Protein AF-A0A7X7I0J5-F1 (afdb_monomer_lite)

Secondary structure (DSSP, 8-state):
------------------PPP--PPP----TTS------GGGSEEE-----SS-THHHH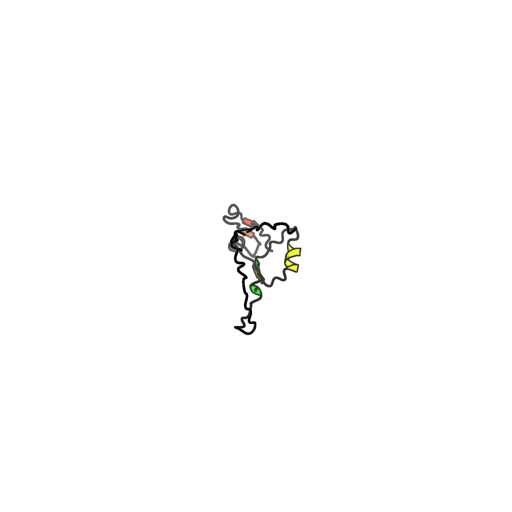HHTT--EEE--SHHHHT--TTT-EEE-GGGTTT-EEE-TT-

Sequence (100 aa):
MNRTFISFLSFLGNALSTVPSFSQAVFEINPDSAKHYINPAVYGVNTVVLTKDNVNLYLLSANLKAERIGGNRLTAYNWENNYSNAGSDWTHNSDHTCLL

Structure (mmCIF, N/CA/C/O backbone):
data_AF-A0A7X7I0J5-F1
#
_entry.id   AF-A0A7X7I0J5-F1
#
loop_
_atom_site.group_PDB
_atom_site.id
_atom_site.type_symbol
_atom_site.label_atom_id
_atom_site.label_alt_id
_atom_site.label_comp_id
_atom_site.label_asym_id
_atom_site.label_entity_id
_atom_site.label_seq_id
_atom_site.pdbx_PDB_ins_code
_atom_site.Cartn_x
_atom_site.Cartn_y
_atom_site.Cartn_z
_atom_site.occupancy
_atom_site.B_iso_or_equiv
_atom_site.auth_seq_id
_atom_site.auth_comp_id
_atom_site.auth_asym_id
_atom_site.auth_atom_id
_atom_site.pdbx_PDB_model_num
ATOM 1 N N . MET A 1 1 ? -36.858 73.215 59.541 1.00 42.41 1 MET A N 1
ATOM 2 C CA . MET A 1 1 ? -35.540 73.222 58.873 1.00 42.41 1 MET A CA 1
ATOM 3 C C . MET A 1 1 ? -35.370 71.875 58.175 1.00 42.41 1 MET A C 1
ATOM 5 O O . MET A 1 1 ? -34.835 70.966 58.780 1.00 42.41 1 MET A O 1
ATOM 9 N N . ASN A 1 2 ? -35.908 71.712 56.959 1.00 34.31 2 ASN A N 1
ATOM 10 C CA . ASN A 1 2 ? -35.828 70.460 56.190 1.00 34.31 2 ASN A CA 1
ATOM 11 C C . ASN A 1 2 ? -35.288 70.774 54.795 1.00 34.31 2 ASN A C 1
ATOM 13 O O . ASN A 1 2 ? -35.831 71.630 54.099 1.00 34.31 2 ASN A O 1
ATOM 17 N N . ARG A 1 3 ? -34.171 70.130 54.445 1.00 44.09 3 ARG A N 1
ATOM 18 C CA . ARG A 1 3 ? -33.409 70.349 53.213 1.00 44.09 3 ARG A CA 1
ATOM 19 C C . ARG A 1 3 ? -33.922 69.420 52.111 1.00 44.09 3 ARG A C 1
ATOM 21 O O . ARG A 1 3 ? -34.204 68.252 52.349 1.00 44.09 3 ARG A O 1
ATOM 28 N N . THR A 1 4 ? -34.024 70.001 50.926 1.00 46.34 4 THR A N 1
ATOM 29 C CA . THR A 1 4 ? -34.292 69.425 49.607 1.00 46.34 4 THR A CA 1
ATOM 30 C C . THR A 1 4 ? -33.439 68.194 49.286 1.00 46.34 4 THR A C 1
ATOM 32 O O . THR A 1 4 ? -32.251 68.172 49.599 1.00 46.34 4 THR A O 1
ATOM 35 N N . PHE A 1 5 ? -34.011 67.222 48.566 1.00 44.91 5 PHE A N 1
ATOM 36 C CA . PHE A 1 5 ? -33.246 66.223 47.813 1.00 44.91 5 PHE A CA 1
ATOM 37 C C . PHE A 1 5 ? -33.763 66.128 46.374 1.00 44.91 5 PHE A C 1
ATOM 39 O O . PHE A 1 5 ? -34.963 66.027 46.130 1.00 44.91 5 PHE A O 1
ATOM 46 N N . ILE A 1 6 ? -32.820 66.246 45.441 1.00 50.09 6 ILE A N 1
ATOM 47 C CA . ILE A 1 6 ? -32.995 66.343 43.992 1.00 50.09 6 ILE A CA 1
ATOM 48 C C . ILE A 1 6 ? -33.100 64.935 43.395 1.00 50.09 6 ILE A C 1
ATOM 50 O O . ILE A 1 6 ? -32.306 64.053 43.713 1.00 50.09 6 ILE A O 1
ATOM 54 N N . SER A 1 7 ? -34.068 64.752 42.504 1.00 47.41 7 SER A N 1
ATOM 55 C CA . SER A 1 7 ? -34.264 63.582 41.648 1.00 47.41 7 SER A CA 1
ATOM 56 C C . SER A 1 7 ? -33.216 63.509 40.531 1.00 47.41 7 SER A C 1
ATOM 58 O O . SER A 1 7 ? -33.045 64.476 39.791 1.00 47.41 7 SER A O 1
ATOM 60 N N . PHE A 1 8 ? -32.581 62.347 40.351 1.00 46.09 8 PHE A N 1
ATOM 61 C CA . PHE A 1 8 ? -31.817 62.007 39.147 1.00 46.09 8 PHE A CA 1
ATOM 62 C C . PHE A 1 8 ? -32.403 60.739 38.522 1.00 46.09 8 PHE A C 1
ATOM 64 O O . PHE A 1 8 ? -32.312 59.651 39.084 1.00 46.09 8 PHE A O 1
ATOM 71 N N . LEU A 1 9 ? -33.032 60.909 37.361 1.00 48.19 9 LEU A N 1
ATOM 72 C CA . LEU A 1 9 ? -33.521 59.834 36.508 1.00 48.19 9 LEU A CA 1
ATOM 73 C C . LEU A 1 9 ? -32.380 59.461 35.550 1.00 48.19 9 LEU A C 1
ATOM 75 O O . LEU A 1 9 ? -32.063 60.230 34.645 1.00 48.19 9 LEU A O 1
ATOM 79 N N . SER A 1 10 ? -31.721 58.322 35.759 1.00 53.75 10 SER A N 1
ATOM 80 C CA . SER A 1 10 ? -30.715 57.805 34.827 1.00 53.75 10 SER A CA 1
ATOM 81 C C . SER A 1 10 ? -31.373 56.869 33.812 1.00 53.75 10 SER A C 1
ATOM 83 O O . SER A 1 10 ? -31.816 55.769 34.133 1.00 53.75 10 SER A O 1
ATOM 85 N N . PHE A 1 11 ? -31.437 57.319 32.558 1.00 51.44 11 PHE A N 1
ATOM 86 C CA . PHE A 1 11 ? -31.731 56.476 31.401 1.00 51.44 11 PHE A CA 1
ATOM 87 C C . PHE A 1 11 ? -30.530 55.548 31.162 1.00 51.44 11 PHE A C 1
ATOM 89 O O . PHE A 1 11 ? -29.472 56.005 30.732 1.00 51.44 11 PHE A O 1
ATOM 96 N N . LEU A 1 12 ? -30.676 54.251 31.438 1.00 53.12 12 LEU A N 1
ATOM 97 C CA . LEU A 1 12 ? -29.728 53.242 30.966 1.00 53.12 12 LEU A CA 1
ATOM 98 C C . LEU A 1 12 ? -30.179 52.772 29.579 1.00 53.12 12 LEU A C 1
ATOM 100 O O . LEU A 1 12 ? -31.186 52.079 29.438 1.00 53.12 12 LEU A O 1
ATOM 104 N N . GLY A 1 13 ? -29.441 53.178 28.547 1.00 55.16 13 GLY A N 1
ATOM 105 C CA . GLY A 1 13 ? -29.568 52.606 27.211 1.00 55.16 13 GLY A CA 1
ATOM 106 C C . GLY A 1 13 ? -29.148 51.138 27.237 1.00 55.16 13 GLY A C 1
ATOM 107 O O . GLY A 1 13 ? -28.014 50.820 27.589 1.00 55.16 13 GLY A O 1
ATOM 108 N N . ASN A 1 14 ? -30.059 50.239 26.868 1.00 58.34 14 ASN A N 1
ATOM 109 C CA . ASN A 1 14 ? -29.729 48.836 26.655 1.00 58.34 14 ASN A CA 1
ATOM 110 C C . ASN A 1 14 ? -28.990 48.715 25.318 1.00 58.34 14 ASN A C 1
ATOM 112 O O . ASN A 1 14 ? -29.609 48.766 24.255 1.00 58.34 14 ASN A O 1
ATOM 116 N N . ALA A 1 15 ? -27.668 48.566 25.359 1.00 60.62 15 ALA A N 1
ATOM 117 C CA . ALA A 1 15 ? -26.926 48.065 24.213 1.00 60.62 15 ALA A CA 1
ATOM 118 C C . ALA A 1 15 ? -27.259 46.572 24.056 1.00 60.62 15 ALA A C 1
ATOM 120 O O . ALA A 1 15 ? -26.785 45.743 24.830 1.00 60.62 15 ALA A O 1
ATOM 121 N N . LEU A 1 16 ? -28.104 46.225 23.082 1.00 58.72 16 LEU A N 1
ATOM 122 C CA . LEU A 1 16 ? -28.275 44.841 22.641 1.00 58.72 16 LEU A CA 1
ATOM 123 C C . LEU A 1 16 ? -26.992 44.411 21.925 1.00 58.72 16 LEU A C 1
ATOM 125 O O . LEU A 1 16 ? -26.805 44.677 20.739 1.00 58.72 16 LEU A O 1
ATOM 129 N N . SER A 1 17 ? -26.086 43.768 22.653 1.00 62.66 17 SER A N 1
ATOM 130 C CA . SER A 1 17 ? -24.987 43.031 22.048 1.00 62.66 17 SER A CA 1
ATOM 131 C C . SER A 1 17 ? -25.530 41.714 21.489 1.00 62.66 17 SER A C 1
ATOM 133 O O . SER A 1 17 ? -26.083 40.884 22.210 1.00 62.66 17 SER A O 1
ATOM 135 N N . THR A 1 18 ? -25.390 41.505 20.181 1.00 64.50 18 THR A N 1
ATOM 136 C CA . THR A 1 18 ? -25.600 40.191 19.568 1.00 64.50 18 THR A CA 1
ATOM 137 C C . THR A 1 18 ? -24.459 39.283 20.007 1.00 64.50 18 THR A C 1
ATOM 139 O O . THR A 1 18 ? -23.351 39.365 19.472 1.00 64.50 18 THR A O 1
ATOM 142 N N . VAL A 1 19 ? -24.700 38.448 21.015 1.00 69.44 19 VAL A N 1
ATOM 143 C CA . VAL A 1 19 ? -23.735 37.422 21.412 1.00 69.44 19 VAL A CA 1
ATOM 144 C C . VAL A 1 19 ? -23.646 36.414 20.259 1.00 69.44 19 VAL A C 1
ATOM 146 O O . VAL A 1 19 ? -24.692 35.919 19.827 1.00 69.44 19 VAL A O 1
ATOM 149 N N . PRO A 1 20 ? -22.456 36.126 19.704 1.00 71.06 20 PRO A N 1
ATOM 150 C CA . PRO A 1 20 ? -22.335 35.131 18.648 1.00 71.06 20 PRO A CA 1
ATOM 151 C C . PRO A 1 20 ? -22.843 33.779 19.164 1.00 71.06 20 PRO A C 1
ATOM 153 O O . PRO A 1 20 ? -22.474 33.341 20.254 1.00 71.06 20 PRO A O 1
ATOM 156 N N . SER A 1 21 ? -23.715 33.129 18.390 1.00 73.81 21 SER A N 1
ATOM 157 C CA . SER A 1 21 ? -24.206 31.792 18.716 1.00 73.81 21 SER A CA 1
ATOM 158 C C . SER A 1 21 ? -23.061 30.793 18.568 1.00 73.81 21 SER A C 1
ATOM 160 O O . SER A 1 21 ? -22.508 30.613 17.482 1.00 73.81 21 SER A O 1
ATOM 162 N N . PHE A 1 22 ? -22.682 30.163 19.676 1.00 73.88 22 PHE A N 1
ATOM 163 C CA . PHE A 1 22 ? -21.761 29.039 19.668 1.00 73.88 22 PHE A CA 1
ATOM 164 C C . PHE A 1 22 ? -22.513 27.803 19.168 1.00 73.88 22 PHE A C 1
ATOM 166 O O . PHE A 1 22 ? -23.366 27.262 19.870 1.00 73.88 22 PHE A O 1
ATOM 173 N N . SER A 1 23 ? -22.215 27.363 17.946 1.00 79.38 23 SER A N 1
ATOM 174 C CA . SER A 1 23 ? -22.741 26.101 17.428 1.00 79.38 23 SER A CA 1
ATOM 175 C C . SER A 1 23 ? -21.837 24.960 17.884 1.00 79.38 23 SER A C 1
ATOM 177 O O . SER A 1 23 ? -20.733 24.790 17.368 1.00 79.38 23 SER A O 1
ATOM 179 N N . GLN A 1 24 ? -22.303 24.173 18.850 1.00 83.50 24 GLN A N 1
ATOM 180 C CA . GLN A 1 24 ? -21.604 22.975 19.304 1.00 83.50 24 GLN A CA 1
ATOM 181 C C . GLN A 1 24 ? -21.859 21.815 18.334 1.00 83.50 24 GLN A C 1
ATOM 183 O O . GLN A 1 24 ? -23.007 21.476 18.055 1.00 83.50 24 GLN A O 1
ATOM 188 N N . ALA A 1 25 ? -20.794 21.178 17.843 1.00 88.56 25 ALA A N 1
ATOM 189 C CA . ALA A 1 25 ? -20.921 19.904 17.142 1.00 88.56 25 ALA A CA 1
ATOM 190 C C . ALA A 1 25 ? -21.250 18.795 18.156 1.00 88.56 25 ALA A C 1
ATOM 192 O O . ALA A 1 25 ? -20.518 18.608 19.130 1.00 88.56 25 ALA A O 1
ATOM 193 N N . VAL A 1 26 ? -22.346 18.072 17.926 1.00 92.25 26 VAL A N 1
ATOM 194 C CA . VAL A 1 26 ? -22.744 16.902 18.719 1.00 92.25 26 VAL A CA 1
ATOM 195 C C . VAL A 1 26 ? -22.419 15.645 17.916 1.00 92.25 26 VAL A C 1
ATOM 197 O O . VAL A 1 26 ? -22.846 15.520 16.771 1.00 92.25 26 VAL A O 1
ATOM 200 N N . PHE A 1 27 ? -21.666 14.721 18.517 1.00 91.69 27 PHE A N 1
ATOM 201 C CA . PHE A 1 27 ? -21.356 13.412 17.941 1.00 91.69 27 PHE A CA 1
ATOM 202 C C . PHE A 1 27 ? -22.070 12.328 18.748 1.00 91.69 27 PHE A C 1
ATOM 204 O O . PHE A 1 27 ? -21.792 12.156 19.934 1.00 91.69 27 PHE A O 1
ATOM 211 N N . GLU A 1 28 ? -22.978 11.597 18.108 1.00 92.38 28 GLU A N 1
ATOM 212 C CA . GLU A 1 28 ? -23.639 10.432 18.695 1.00 92.38 28 GLU A CA 1
ATOM 213 C C . GLU A 1 28 ? -22.943 9.155 18.210 1.00 92.38 28 GLU A C 1
ATOM 215 O O . GLU A 1 28 ? -22.751 8.963 17.009 1.00 92.38 28 GLU A O 1
ATOM 220 N N . ILE A 1 29 ? -22.526 8.295 19.143 1.00 90.50 29 ILE A N 1
ATOM 221 C CA . ILE A 1 29 ? -21.799 7.054 18.850 1.00 90.50 29 ILE A CA 1
ATOM 222 C C . ILE A 1 29 ? -22.529 5.900 19.536 1.00 90.50 29 ILE A C 1
ATOM 224 O O . ILE A 1 29 ? -22.624 5.869 20.761 1.00 90.50 29 ILE A O 1
ATOM 228 N N . ASN A 1 30 ? -23.000 4.931 18.751 1.00 92.19 30 ASN A N 1
ATOM 229 C CA . ASN A 1 30 ? -23.616 3.704 19.250 1.00 92.19 30 ASN A CA 1
ATOM 230 C C . ASN A 1 30 ? -22.812 2.477 18.763 1.00 92.19 30 ASN A C 1
ATOM 232 O O . ASN A 1 30 ? -22.930 2.102 17.594 1.00 92.19 30 ASN A O 1
ATOM 236 N N . PRO A 1 31 ? -22.008 1.825 19.627 1.00 88.44 31 PRO A N 1
ATOM 237 C CA . PRO A 1 31 ? -21.143 0.706 19.234 1.00 88.44 31 PRO A CA 1
ATOM 238 C C . PRO A 1 31 ? -21.908 -0.578 18.865 1.00 88.44 31 PRO A C 1
ATOM 240 O O . PRO A 1 31 ? -21.325 -1.495 18.282 1.00 88.44 31 PRO A O 1
ATOM 243 N N . ASP A 1 32 ? -23.200 -0.660 19.194 1.00 90.81 32 ASP A N 1
ATOM 244 C CA . ASP A 1 32 ? -24.057 -1.798 18.854 1.00 90.81 32 ASP A CA 1
ATOM 245 C C . ASP A 1 32 ? -24.871 -1.574 17.575 1.00 90.81 32 ASP A C 1
ATOM 247 O O . ASP A 1 32 ? -25.394 -2.532 17.001 1.00 90.81 32 ASP A O 1
ATOM 251 N N . SER A 1 33 ? -24.921 -0.337 17.073 1.00 81.31 33 SER A N 1
ATOM 252 C CA . SER A 1 33 ? -25.491 -0.045 15.759 1.00 81.31 33 SER A CA 1
ATOM 253 C C . SER A 1 33 ? -24.514 -0.471 14.655 1.00 81.31 33 SER A C 1
ATOM 255 O O . SER A 1 33 ? -23.426 0.076 14.541 1.00 81.31 33 SER A O 1
ATOM 257 N N . ALA A 1 34 ? -24.892 -1.490 13.874 1.00 75.38 34 ALA A 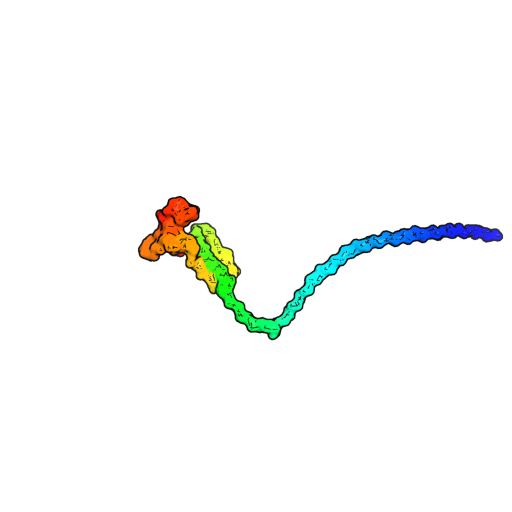N 1
ATOM 258 C CA . ALA A 1 34 ? -24.194 -1.996 12.681 1.00 75.38 34 ALA A CA 1
ATOM 259 C C . ALA A 1 34 ? -22.673 -2.249 12.834 1.00 75.38 34 ALA A C 1
ATOM 261 O O . ALA A 1 34 ? -21.824 -1.421 12.504 1.00 75.38 34 ALA A O 1
ATOM 262 N N . LYS A 1 35 ? -22.311 -3.465 13.266 1.00 88.88 35 LYS A N 1
ATOM 263 C CA . LYS A 1 35 ? -20.911 -3.913 13.347 1.00 88.88 35 LYS A CA 1
ATOM 264 C C . LYS A 1 35 ? -20.400 -4.302 11.960 1.00 88.88 35 LYS A C 1
ATOM 266 O O . LYS A 1 35 ? -20.925 -5.224 11.339 1.00 88.88 35 LYS A O 1
ATOM 271 N N . HIS A 1 36 ? -19.338 -3.641 11.510 1.00 91.62 36 HIS A N 1
ATOM 272 C CA . HIS A 1 36 ? -18.648 -3.960 10.262 1.00 91.62 36 HIS A CA 1
ATOM 273 C C . HIS A 1 36 ? -17.179 -4.270 10.532 1.00 91.62 36 HIS A C 1
ATOM 275 O O . HIS A 1 36 ? -16.508 -3.568 11.288 1.00 91.62 36 HIS A O 1
ATOM 281 N N . TYR A 1 37 ? -16.675 -5.336 9.911 1.00 94.62 37 TYR A N 1
ATOM 282 C CA . TYR A 1 37 ? -15.262 -5.680 9.993 1.00 94.62 37 TYR A CA 1
ATOM 283 C C . TYR A 1 37 ? -14.419 -4.637 9.256 1.00 94.62 37 TYR A C 1
ATOM 285 O O . TYR A 1 37 ? -14.631 -4.380 8.071 1.00 94.62 37 TYR A O 1
ATOM 293 N N . ILE A 1 38 ? -13.434 -4.073 9.955 1.00 95.25 38 ILE A N 1
ATOM 294 C CA . ILE A 1 38 ? -12.428 -3.197 9.360 1.00 95.25 38 ILE A CA 1
ATOM 295 C C . ILE A 1 38 ? -11.239 -4.071 8.975 1.00 95.25 38 ILE A C 1
ATOM 297 O O . ILE A 1 38 ? -10.524 -4.572 9.843 1.00 95.25 38 ILE A O 1
ATOM 301 N N . ASN A 1 39 ? -11.034 -4.260 7.672 1.00 97.06 39 ASN A N 1
ATOM 302 C CA . ASN A 1 39 ? -9.882 -4.998 7.168 1.00 97.06 39 ASN A CA 1
ATOM 303 C C . ASN A 1 39 ? -8.588 -4.249 7.531 1.00 97.06 39 ASN A C 1
ATOM 305 O O . ASN A 1 39 ? -8.421 -3.122 7.068 1.00 97.06 39 ASN A O 1
ATOM 309 N N . PRO A 1 40 ? -7.647 -4.848 8.288 1.00 96.44 40 PRO A N 1
ATOM 310 C CA . PRO A 1 40 ? -6.396 -4.195 8.654 1.00 96.44 40 PRO A CA 1
ATOM 311 C C . PRO A 1 40 ? -5.605 -3.671 7.454 1.00 96.44 40 PRO A C 1
ATOM 313 O O . PRO A 1 40 ? -4.925 -2.664 7.588 1.00 96.44 40 PRO A O 1
ATOM 316 N N . ALA A 1 41 ? -5.723 -4.291 6.276 1.00 95.56 41 ALA A N 1
ATOM 317 C CA . ALA A 1 41 ? -4.999 -3.884 5.072 1.00 95.56 41 ALA A CA 1
ATOM 318 C C . ALA A 1 41 ? -5.318 -2.454 4.589 1.00 95.56 41 ALA A C 1
ATOM 320 O O . ALA A 1 41 ? -4.566 -1.916 3.780 1.00 95.56 41 ALA A O 1
ATOM 321 N N . VAL A 1 42 ? -6.379 -1.809 5.099 1.00 95.75 42 VAL A N 1
ATOM 322 C CA . VAL A 1 42 ? -6.618 -0.371 4.864 1.00 95.75 42 VAL A CA 1
ATOM 323 C C . VAL A 1 42 ? -5.519 0.514 5.471 1.00 95.75 42 VAL A C 1
ATOM 325 O O . VAL A 1 42 ? -5.330 1.640 5.026 1.00 95.75 42 VAL A O 1
ATOM 328 N N . TYR A 1 43 ? -4.758 -0.003 6.441 1.00 93.12 43 TYR A N 1
ATOM 329 C CA . TYR A 1 43 ? -3.583 0.636 7.041 1.00 93.12 43 TYR A CA 1
ATOM 330 C C . TYR A 1 43 ? -2.289 0.179 6.346 1.00 93.12 43 TYR A C 1
ATOM 332 O O . TYR A 1 43 ? -1.337 -0.277 6.990 1.00 93.12 43 TYR A O 1
ATOM 340 N N . GLY A 1 44 ? -2.292 0.221 5.013 1.00 90.12 44 GLY A N 1
ATOM 341 C CA . GLY A 1 44 ? -1.169 -0.181 4.170 1.00 90.12 44 GLY A CA 1
ATOM 342 C C . GLY A 1 44 ? -0.405 0.991 3.557 1.00 90.12 44 GLY A C 1
ATOM 343 O O . GLY A 1 44 ? -0.895 2.118 3.516 1.00 90.12 44 GLY A O 1
ATOM 344 N N . VAL A 1 45 ? 0.792 0.707 3.043 1.00 86.56 45 VAL A N 1
ATOM 345 C CA . VAL A 1 45 ? 1.637 1.668 2.311 1.00 86.56 45 VAL A CA 1
ATOM 346 C C . VAL A 1 45 ? 2.123 1.074 0.991 1.00 86.56 45 VAL A C 1
ATOM 348 O O . VAL A 1 45 ? 2.183 -0.144 0.829 1.00 86.56 45 VAL A O 1
ATOM 351 N N . ASN A 1 46 ? 2.522 1.923 0.043 1.00 85.00 46 ASN A N 1
ATOM 352 C CA . ASN A 1 46 ? 3.408 1.462 -1.026 1.00 85.00 46 ASN A CA 1
ATOM 353 C C . ASN A 1 46 ? 4.826 1.325 -0.462 1.00 85.00 46 ASN A C 1
ATOM 355 O O . ASN A 1 46 ? 5.210 2.135 0.383 1.00 85.00 46 ASN A O 1
ATOM 359 N N . THR A 1 47 ? 5.589 0.339 -0.942 1.00 72.69 47 THR A N 1
ATOM 360 C CA . THR A 1 47 ? 6.983 0.124 -0.540 1.00 72.69 47 THR A CA 1
ATOM 361 C C . THR A 1 47 ? 7.750 1.435 -0.579 1.00 72.69 47 THR A C 1
ATOM 363 O O . THR A 1 47 ? 7.859 2.090 -1.619 1.00 72.69 47 THR A O 1
ATOM 366 N N . VAL A 1 48 ? 8.273 1.815 0.581 1.00 61.06 48 VAL A N 1
ATOM 367 C CA . VAL A 1 48 ? 9.213 2.917 0.708 1.00 61.06 48 VAL A CA 1
ATOM 368 C C . VAL A 1 48 ? 10.559 2.349 0.304 1.00 61.06 48 VAL A C 1
ATOM 370 O O . VAL A 1 48 ? 11.090 1.469 0.978 1.00 61.06 48 VAL A O 1
ATOM 373 N N . VAL A 1 49 ? 11.083 2.819 -0.827 1.00 58.50 49 VAL A N 1
ATOM 374 C CA . VAL A 1 49 ? 12.426 2.462 -1.287 1.00 58.50 49 VAL A CA 1
ATOM 375 C C . VAL A 1 49 ? 13.398 2.630 -0.123 1.00 58.50 49 VAL A C 1
ATOM 377 O O . VAL A 1 49 ? 13.472 3.697 0.489 1.00 58.50 49 VAL A O 1
ATOM 380 N N . LEU A 1 50 ? 14.132 1.555 0.161 1.00 52.19 50 LEU A N 1
ATOM 381 C CA . LEU A 1 50 ? 15.254 1.501 1.086 1.00 52.19 50 LEU A CA 1
ATOM 382 C C . LEU A 1 50 ? 16.393 2.354 0.520 1.00 52.19 50 LEU A C 1
ATOM 384 O O . LEU A 1 50 ? 17.387 1.842 0.014 1.00 52.19 50 LEU A O 1
ATOM 388 N N . THR A 1 51 ? 16.265 3.677 0.558 1.00 46.91 51 THR A N 1
ATOM 389 C CA . THR A 1 51 ? 17.452 4.510 0.426 1.00 46.91 51 THR A CA 1
ATOM 390 C C . THR A 1 51 ? 18.292 4.329 1.685 1.00 46.91 51 THR A C 1
ATOM 392 O O . THR A 1 51 ? 17.782 4.129 2.789 1.00 46.91 51 THR A O 1
ATOM 395 N N . LYS A 1 52 ? 19.609 4.383 1.485 1.00 48.72 52 LYS A N 1
ATOM 396 C CA . LYS A 1 52 ? 20.706 4.236 2.457 1.00 48.72 52 LYS A CA 1
ATOM 397 C C . LYS A 1 52 ? 20.534 5.027 3.772 1.00 48.72 52 LYS A C 1
ATOM 399 O O . LYS A 1 52 ? 21.220 4.741 4.749 1.00 48.72 52 LYS A O 1
ATOM 404 N N . ASP A 1 53 ? 19.577 5.950 3.809 1.00 51.25 53 ASP A N 1
ATOM 405 C CA . ASP A 1 53 ? 19.259 6.853 4.906 1.00 51.25 53 ASP A CA 1
ATOM 406 C C . ASP A 1 53 ? 17.964 6.437 5.637 1.00 51.25 53 ASP A C 1
ATOM 408 O O . ASP A 1 53 ? 17.008 7.197 5.722 1.00 51.25 53 ASP A O 1
ATOM 412 N N . ASN A 1 54 ? 17.916 5.209 6.165 1.00 52.00 54 ASN A N 1
ATOM 413 C CA . ASN A 1 54 ? 17.107 4.803 7.331 1.00 52.00 54 ASN A CA 1
ATOM 414 C C . ASN A 1 54 ? 15.662 5.354 7.471 1.00 52.00 54 ASN A C 1
ATOM 416 O O . ASN A 1 54 ? 15.201 5.589 8.591 1.00 52.00 54 ASN A O 1
ATOM 420 N N . VAL A 1 55 ? 14.879 5.461 6.390 1.00 55.62 55 VAL A N 1
ATOM 421 C CA . VAL A 1 55 ? 13.430 5.785 6.468 1.00 55.62 55 VAL A CA 1
ATOM 422 C C . VAL A 1 55 ? 12.642 4.704 7.246 1.00 55.62 55 VAL A C 1
ATOM 424 O O . VAL A 1 55 ? 11.513 4.913 7.687 1.00 55.62 55 VAL A O 1
ATOM 427 N N . ASN A 1 56 ? 13.281 3.561 7.510 1.00 54.88 56 ASN A N 1
A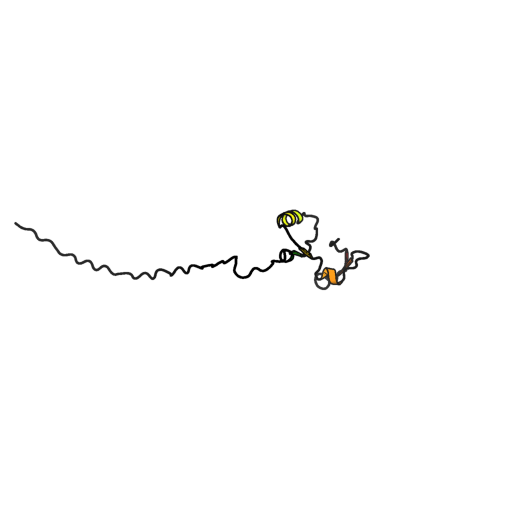TOM 428 C CA . ASN A 1 56 ? 12.745 2.413 8.239 1.00 54.88 56 ASN A CA 1
ATOM 429 C C . ASN A 1 56 ? 12.355 2.690 9.707 1.00 54.88 56 ASN A C 1
ATOM 431 O O . ASN A 1 56 ? 11.466 2.024 10.235 1.00 54.88 56 ASN A O 1
ATOM 435 N N . LEU A 1 57 ? 12.963 3.678 10.380 1.00 57.59 57 LEU A N 1
ATOM 436 C CA . LEU A 1 57 ? 12.704 3.905 11.813 1.00 57.59 57 LEU A CA 1
ATOM 437 C C . LEU A 1 57 ? 11.269 4.377 12.106 1.00 57.59 57 LEU A C 1
ATOM 439 O O . LEU A 1 57 ? 10.708 4.019 13.141 1.00 57.59 57 LEU A O 1
ATOM 443 N N . TYR A 1 58 ? 10.653 5.137 11.195 1.00 60.38 58 TYR A N 1
ATOM 444 C CA . TYR A 1 58 ? 9.273 5.611 11.359 1.00 60.38 58 TYR A CA 1
ATOM 445 C C . TYR A 1 58 ? 8.225 4.590 10.897 1.00 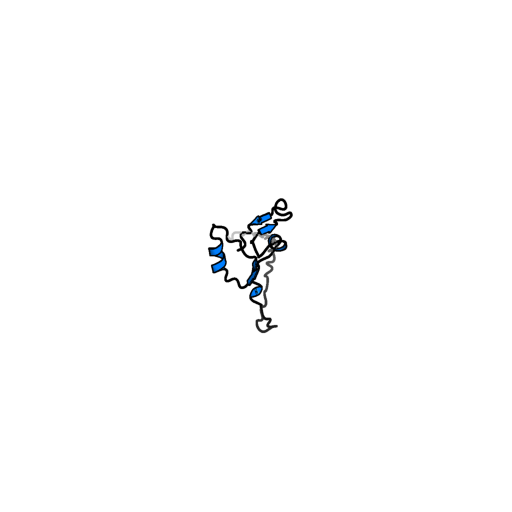60.38 58 TYR A C 1
ATOM 447 O O . TYR A 1 58 ? 7.085 4.630 11.352 1.00 60.38 58 TYR A O 1
ATOM 455 N N . LEU A 1 59 ? 8.591 3.656 10.015 1.00 68.88 59 LEU A N 1
ATOM 456 C CA . LEU A 1 59 ? 7.659 2.642 9.508 1.00 68.88 59 LEU A CA 1
ATOM 457 C C . LEU A 1 59 ? 7.431 1.521 10.528 1.00 68.88 59 LEU A C 1
ATOM 459 O O . LEU A 1 59 ? 6.304 1.052 10.683 1.00 68.88 59 LEU A O 1
ATOM 463 N N . LEU A 1 60 ? 8.470 1.149 11.284 1.00 68.31 60 LEU A N 1
ATOM 464 C CA . LEU A 1 60 ? 8.371 0.168 12.371 1.00 68.31 60 LEU A CA 1
ATOM 465 C C . LEU A 1 60 ? 7.410 0.621 13.482 1.00 68.31 60 LEU A C 1
ATOM 467 O O . LEU A 1 60 ? 6.671 -0.196 14.030 1.00 68.31 60 LEU A O 1
ATOM 471 N N . SER A 1 61 ? 7.378 1.919 13.796 1.00 75.44 61 SER A N 1
ATOM 472 C CA . SER A 1 61 ? 6.471 2.474 14.809 1.00 75.44 61 SER A CA 1
ATOM 473 C C . SER A 1 61 ? 5.041 2.695 14.301 1.00 75.44 61 SER A C 1
ATOM 475 O O . SER A 1 61 ? 4.122 2.797 15.111 1.00 75.44 61 SER A O 1
ATOM 477 N N . ALA A 1 62 ? 4.822 2.710 12.981 1.00 82.38 62 ALA A N 1
ATOM 478 C CA . ALA A 1 62 ? 3.516 2.965 12.371 1.00 82.38 62 ALA A CA 1
ATOM 479 C C . ALA A 1 62 ? 2.560 1.754 12.373 1.00 82.38 62 ALA A C 1
ATOM 481 O O . ALA A 1 62 ? 1.396 1.901 12.004 1.00 82.38 62 ALA A O 1
ATOM 482 N N . ASN A 1 63 ? 3.011 0.566 12.804 1.00 86.62 63 ASN A N 1
ATOM 483 C CA . ASN A 1 63 ? 2.189 -0.651 12.923 1.00 86.62 63 ASN A CA 1
ATOM 484 C C . ASN A 1 63 ? 1.404 -1.001 11.639 1.00 86.62 63 ASN A C 1
ATOM 486 O O . ASN A 1 63 ? 0.228 -1.379 11.690 1.00 86.62 63 ASN A O 1
ATOM 490 N N . LEU A 1 64 ? 2.066 -0.853 10.491 1.00 88.75 64 LEU A N 1
ATOM 491 C CA . LEU A 1 64 ? 1.491 -1.075 9.166 1.00 88.75 64 LEU A CA 1
ATOM 492 C C . LEU A 1 64 ? 1.008 -2.516 8.991 1.00 88.75 64 LEU A C 1
ATOM 494 O O . LEU A 1 64 ? 1.534 -3.453 9.594 1.00 88.75 64 LEU A O 1
ATOM 498 N N . LYS A 1 65 ? -0.027 -2.684 8.167 1.00 92.06 65 LYS A N 1
ATOM 499 C CA . LYS A 1 65 ? -0.743 -3.961 8.010 1.00 92.06 65 LYS A CA 1
ATOM 500 C C . LYS A 1 65 ? -0.710 -4.526 6.598 1.00 92.06 65 LYS A C 1
ATOM 502 O O . LYS A 1 65 ? -1.102 -5.672 6.405 1.00 92.06 65 LYS A O 1
ATOM 507 N N . ALA A 1 66 ? -0.254 -3.736 5.633 1.00 90.69 66 ALA A N 1
ATOM 508 C CA . ALA A 1 66 ? -0.044 -4.163 4.261 1.00 90.69 66 ALA A CA 1
ATOM 509 C C . ALA A 1 66 ? 1.054 -3.322 3.598 1.00 90.69 66 ALA A C 1
ATOM 511 O O . ALA A 1 66 ? 1.246 -2.151 3.930 1.00 90.69 66 ALA A O 1
ATOM 512 N N . GLU A 1 67 ? 1.736 -3.920 2.629 1.00 86.81 67 GLU A N 1
ATOM 513 C CA . GLU A 1 67 ? 2.730 -3.261 1.792 1.00 86.81 67 GLU A CA 1
ATOM 514 C C . GLU A 1 67 ? 2.463 -3.601 0.323 1.00 86.81 67 GLU A C 1
ATOM 516 O O . GLU A 1 67 ? 2.088 -4.729 -0.006 1.00 86.81 67 GLU A O 1
ATOM 521 N N . ARG A 1 68 ? 2.639 -2.621 -0.566 1.00 89.19 68 ARG A N 1
ATOM 522 C CA . ARG A 1 68 ? 2.489 -2.788 -2.013 1.00 89.19 68 ARG A CA 1
ATOM 523 C C . ARG A 1 68 ? 3.759 -2.374 -2.752 1.00 89.19 68 ARG A C 1
ATOM 525 O O . ARG A 1 68 ? 4.074 -1.186 -2.816 1.00 89.19 68 ARG A O 1
ATOM 532 N N . ILE A 1 69 ? 4.380 -3.323 -3.448 1.00 86.38 69 ILE A N 1
ATOM 533 C CA . ILE A 1 69 ? 5.348 -3.034 -4.514 1.00 86.38 69 ILE A CA 1
ATOM 534 C C . ILE A 1 69 ? 4.554 -2.733 -5.794 1.00 86.38 69 ILE A C 1
ATOM 536 O O . ILE A 1 69 ? 3.699 -3.518 -6.204 1.00 86.38 69 ILE A O 1
ATOM 540 N N . GLY A 1 70 ? 4.776 -1.574 -6.417 1.00 87.38 70 GLY A N 1
ATOM 541 C CA . GLY A 1 70 ? 4.025 -1.166 -7.607 1.00 87.38 70 GLY A CA 1
ATOM 542 C C . GLY A 1 70 ? 4.335 0.247 -8.089 1.00 87.38 70 GLY A C 1
ATOM 543 O O . GLY A 1 70 ? 5.278 0.880 -7.632 1.00 87.38 70 GLY A O 1
ATOM 544 N N . GLY A 1 71 ? 3.497 0.761 -8.992 1.00 89.81 71 GLY A N 1
ATOM 545 C CA . GLY A 1 71 ? 3.672 2.085 -9.608 1.00 89.81 71 GLY A CA 1
ATOM 546 C C . GLY A 1 71 ? 4.387 2.013 -10.959 1.00 89.81 71 GLY A C 1
ATOM 547 O O . GLY A 1 71 ? 4.663 0.921 -11.450 1.00 89.81 71 GLY A O 1
ATOM 548 N N . ASN A 1 72 ? 4.675 3.175 -11.553 1.00 91.69 72 ASN A N 1
ATOM 549 C CA . ASN A 1 72 ? 5.181 3.297 -12.929 1.00 91.69 72 ASN A CA 1
ATOM 550 C C . ASN A 1 72 ? 6.435 2.452 -13.184 1.00 91.69 72 ASN A C 1
ATOM 552 O O . ASN A 1 72 ? 6.516 1.757 -14.195 1.00 91.69 72 ASN A O 1
ATOM 556 N N . ARG A 1 73 ? 7.368 2.442 -12.224 1.00 90.38 73 ARG A N 1
ATOM 557 C CA . ARG A 1 73 ? 8.604 1.652 -12.293 1.00 90.38 73 ARG A CA 1
ATOM 558 C C . ARG A 1 73 ? 8.367 0.144 -12.390 1.00 90.38 73 ARG A C 1
ATOM 560 O O . ARG A 1 73 ? 9.158 -0.538 -13.033 1.00 90.38 73 ARG A O 1
ATOM 567 N N . LEU A 1 74 ? 7.289 -0.382 -11.801 1.00 90.31 74 LEU A N 1
ATOM 568 C CA . LEU A 1 74 ? 7.010 -1.821 -11.844 1.00 90.31 74 LEU A CA 1
ATOM 569 C C . LEU A 1 74 ? 6.429 -2.269 -13.197 1.00 90.31 74 LEU A C 1
ATOM 571 O O . LEU A 1 74 ? 6.559 -3.436 -13.547 1.00 90.31 74 LEU A O 1
ATOM 575 N N . THR A 1 75 ? 5.847 -1.363 -13.993 1.00 94.31 75 THR A N 1
ATOM 576 C CA . THR A 1 75 ? 5.249 -1.693 -15.304 1.00 94.31 75 THR A CA 1
ATOM 577 C C . THR A 1 75 ? 6.238 -2.372 -16.256 1.00 94.31 75 THR A C 1
ATOM 579 O O . THR A 1 75 ? 5.853 -3.265 -17.003 1.00 94.31 75 THR A O 1
ATOM 582 N N . ALA A 1 76 ? 7.506 -1.952 -16.230 1.00 93.31 76 ALA A N 1
ATOM 583 C CA . ALA A 1 76 ? 8.573 -2.474 -17.086 1.00 93.31 76 ALA A CA 1
ATOM 584 C C . ALA A 1 76 ? 9.706 -3.123 -16.273 1.00 93.31 76 ALA A C 1
ATOM 586 O O . ALA A 1 76 ? 10.859 -3.116 -16.700 1.00 93.31 76 ALA A O 1
ATOM 587 N N . TYR A 1 77 ? 9.397 -3.624 -15.076 1.00 91.88 77 TYR A N 1
ATOM 588 C CA . TYR A 1 77 ? 10.374 -4.302 -14.234 1.00 91.88 77 TYR A CA 1
ATOM 589 C C . TYR A 1 77 ? 10.688 -5.703 -14.771 1.00 91.88 77 TYR A C 1
ATOM 591 O O . TYR A 1 77 ? 9.787 -6.497 -15.045 1.00 91.88 77 TYR A O 1
ATOM 599 N N . ASN A 1 78 ? 11.978 -6.007 -14.895 1.00 93.38 78 ASN A N 1
ATOM 600 C CA . ASN A 1 78 ? 12.486 -7.320 -15.253 1.00 93.38 78 ASN A CA 1
ATOM 601 C C . ASN A 1 78 ? 12.977 -8.050 -13.995 1.00 93.38 78 ASN A C 1
ATOM 603 O O . ASN A 1 78 ? 13.956 -7.650 -13.368 1.00 93.38 78 ASN A O 1
ATOM 607 N N . TRP A 1 79 ? 12.310 -9.153 -13.659 1.00 91.69 79 TRP A N 1
ATOM 608 C CA . TRP A 1 79 ? 12.610 -9.972 -12.484 1.00 91.69 79 TRP A CA 1
ATOM 609 C C . TRP A 1 79 ? 13.911 -10.783 -12.599 1.00 91.69 79 TRP A C 1
ATOM 611 O O . TRP A 1 79 ? 14.459 -11.195 -11.582 1.00 91.69 79 TRP A O 1
ATOM 621 N N . GLU A 1 80 ? 14.423 -11.011 -13.811 1.00 95.50 80 GLU A N 1
ATOM 622 C CA . GLU A 1 80 ? 15.635 -11.810 -14.035 1.00 95.50 80 GLU A CA 1
ATOM 623 C C . GLU A 1 80 ? 16.910 -11.025 -13.708 1.00 95.50 80 GLU A C 1
ATOM 625 O O . GLU A 1 80 ? 17.924 -11.607 -13.325 1.00 95.50 80 GLU A O 1
ATOM 630 N N . ASN A 1 81 ? 16.879 -9.699 -13.882 1.00 91.75 81 ASN A N 1
ATOM 631 C CA . ASN A 1 81 ? 18.065 -8.845 -13.764 1.00 91.75 81 ASN A CA 1
ATOM 632 C C . ASN A 1 81 ? 17.839 -7.535 -12.994 1.00 91.75 81 ASN A C 1
ATOM 634 O O . ASN A 1 81 ? 18.752 -6.718 -12.906 1.00 91.75 81 ASN A O 1
ATOM 638 N N . ASN A 1 82 ? 16.644 -7.335 -12.440 1.00 89.62 82 ASN A N 1
ATOM 639 C CA . ASN A 1 82 ? 16.239 -6.178 -11.643 1.00 89.62 82 ASN A CA 1
ATOM 640 C C . ASN A 1 82 ? 16.259 -4.815 -12.354 1.00 89.62 82 ASN A C 1
ATOM 642 O O . ASN A 1 82 ? 16.086 -3.778 -11.707 1.00 89.62 82 ASN A O 1
ATOM 646 N N . TYR A 1 83 ? 16.405 -4.764 -13.678 1.00 92.81 83 TYR A N 1
ATOM 647 C CA . TYR A 1 83 ? 16.265 -3.507 -14.414 1.00 92.81 83 TYR A CA 1
ATOM 648 C C . TYR A 1 83 ? 14.795 -3.109 -14.562 1.00 92.81 83 TYR A C 1
ATOM 650 O O . TYR A 1 83 ? 13.910 -3.951 -14.695 1.00 92.81 83 TYR A O 1
ATOM 658 N N . SER A 1 84 ? 14.533 -1.805 -14.557 1.00 92.75 84 SER A N 1
ATOM 659 C CA . SER A 1 84 ? 13.229 -1.239 -14.915 1.00 92.75 84 SER A CA 1
ATOM 660 C C . SER A 1 84 ? 13.403 0.010 -15.762 1.00 92.75 84 SER A C 1
ATOM 662 O O . SER A 1 84 ? 14.513 0.518 -15.919 1.00 92.75 84 SER A O 1
ATOM 664 N N . ASN A 1 85 ? 12.295 0.521 -16.296 1.00 94.12 85 ASN A N 1
ATOM 665 C CA . ASN A 1 85 ? 12.270 1.777 -17.030 1.00 94.12 85 ASN A CA 1
ATOM 666 C C . ASN A 1 85 ? 11.489 2.843 -16.251 1.00 94.12 85 ASN A C 1
ATOM 668 O O . ASN A 1 85 ? 10.387 2.583 -15.768 1.00 94.12 85 ASN A O 1
ATOM 672 N N . ALA A 1 86 ? 12.048 4.048 -16.148 1.00 92.88 86 ALA A N 1
ATOM 673 C CA . ALA A 1 86 ? 11.387 5.189 -15.514 1.00 92.88 86 ALA A CA 1
ATOM 674 C C . ALA A 1 86 ? 10.219 5.758 -16.338 1.00 92.88 86 ALA A C 1
ATOM 676 O O . ALA A 1 86 ? 9.441 6.565 -15.837 1.00 92.88 86 ALA A O 1
ATOM 677 N N . GLY A 1 87 ? 10.103 5.387 -17.613 1.00 94.06 87 GLY A N 1
ATOM 678 C CA . GLY A 1 87 ? 9.135 5.976 -18.525 1.00 94.06 87 GLY A CA 1
ATOM 679 C C . GLY A 1 87 ? 9.301 7.493 -18.613 1.00 94.06 87 GLY A C 1
ATOM 680 O O . GLY A 1 87 ? 10.413 8.022 -18.605 1.00 94.06 87 GLY A O 1
ATOM 681 N N . SER A 1 88 ? 8.181 8.207 -18.676 1.00 97.00 88 SER A N 1
ATOM 682 C CA . SER A 1 88 ? 8.168 9.672 -18.687 1.00 97.00 88 SER A CA 1
ATOM 683 C C . SER A 1 88 ? 8.591 10.310 -17.361 1.00 97.00 88 SER A C 1
ATOM 685 O O . SER A 1 88 ? 8.846 11.511 -17.352 1.00 97.00 88 SER A O 1
ATOM 687 N N . ASP A 1 89 ? 8.686 9.548 -16.262 1.00 93.25 89 ASP A N 1
ATOM 688 C CA . ASP A 1 89 ? 9.094 10.097 -14.962 1.00 93.25 89 ASP A CA 1
ATOM 689 C C . ASP A 1 89 ? 10.569 10.527 -14.985 1.00 93.25 89 ASP A C 1
ATOM 691 O O . ASP A 1 89 ? 10.954 11.472 -14.296 1.00 93.25 89 ASP A O 1
ATOM 695 N N . TRP A 1 90 ? 11.397 9.860 -15.804 1.00 91.19 90 TRP A N 1
ATOM 696 C CA . TRP A 1 90 ? 12.794 10.240 -16.019 1.00 91.19 90 TRP A CA 1
ATOM 697 C C . TRP A 1 90 ? 13.344 9.736 -17.361 1.00 91.19 90 TRP A C 1
ATOM 699 O O . TRP A 1 90 ? 13.852 8.620 -17.459 1.00 91.19 90 TRP A O 1
ATOM 709 N N . THR A 1 91 ? 13.236 10.570 -18.402 1.00 96.06 91 THR A N 1
ATOM 710 C CA . THR A 1 91 ? 13.896 10.424 -19.722 1.00 96.06 91 THR A CA 1
ATOM 711 C C . THR A 1 91 ? 13.835 9.031 -20.367 1.00 96.06 91 THR A C 1
ATOM 713 O O . THR A 1 91 ? 14.763 8.652 -21.079 1.00 96.06 91 THR A O 1
ATOM 716 N N . HIS A 1 92 ? 12.788 8.242 -20.113 1.00 94.69 92 HIS A N 1
ATOM 717 C CA . HIS A 1 92 ? 12.694 6.838 -20.534 1.00 94.69 92 HIS A CA 1
ATOM 718 C C . HIS A 1 92 ? 13.931 6.008 -20.151 1.00 94.69 92 HIS A C 1
ATOM 720 O O . HIS A 1 92 ? 14.322 5.089 -20.872 1.00 94.69 92 HIS A O 1
ATOM 726 N N . ASN A 1 93 ? 14.569 6.349 -19.030 1.00 94.06 93 ASN A N 1
ATOM 727 C CA . ASN A 1 93 ? 15.818 5.743 -18.604 1.00 94.06 93 ASN A CA 1
ATOM 728 C C . ASN A 1 93 ? 15.586 4.314 -18.114 1.00 94.06 93 ASN A C 1
ATOM 730 O O . ASN A 1 93 ? 14.741 4.086 -17.244 1.00 94.06 93 ASN A O 1
ATOM 734 N N . SER A 1 94 ? 16.363 3.374 -18.649 1.00 94.75 94 SER A N 1
ATOM 735 C CA . SER A 1 94 ? 16.463 2.018 -18.114 1.00 94.75 94 SER A CA 1
ATOM 736 C C . SER A 1 94 ? 17.661 1.942 -17.179 1.00 94.75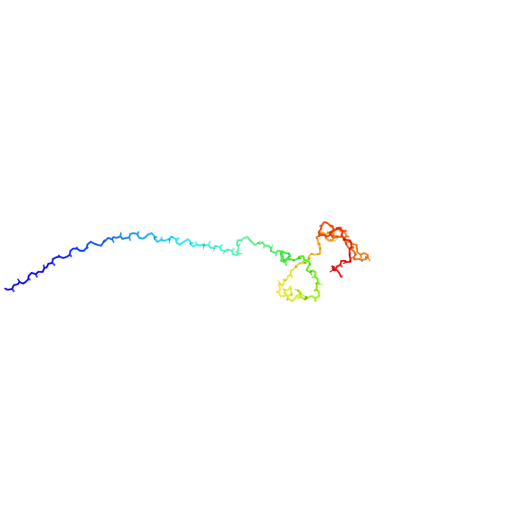 94 SER A C 1
ATOM 738 O O . SER A 1 94 ? 18.798 2.125 -17.607 1.00 94.75 94 SER A O 1
ATOM 740 N N . ASP A 1 95 ? 17.415 1.658 -15.909 1.00 91.50 95 ASP A N 1
ATOM 741 C CA . ASP A 1 95 ? 18.451 1.540 -14.886 1.00 91.50 95 ASP A CA 1
ATOM 742 C C . ASP A 1 95 ? 18.127 0.404 -13.908 1.00 91.50 95 ASP A C 1
ATOM 744 O O . ASP A 1 95 ? 17.053 -0.207 -13.955 1.00 91.50 95 ASP A O 1
ATOM 748 N N . HIS A 1 96 ? 19.111 0.062 -13.075 1.00 88.00 96 HIS A N 1
ATOM 749 C CA . HIS A 1 96 ? 18.936 -0.963 -12.060 1.00 88.00 96 HIS A CA 1
ATOM 750 C C . HIS A 1 96 ? 17.982 -0.448 -10.984 1.00 88.00 96 HIS A C 1
ATOM 752 O O . HIS A 1 96 ? 18.219 0.581 -10.347 1.00 88.00 96 HIS A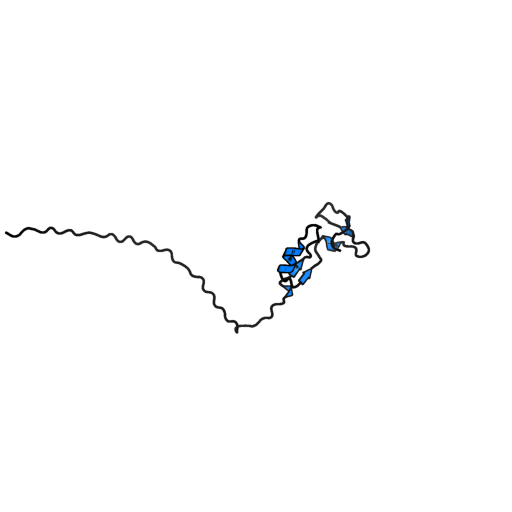 O 1
ATOM 758 N N . THR A 1 97 ? 16.909 -1.192 -10.760 1.00 76.94 97 THR A N 1
ATOM 759 C CA . THR A 1 97 ? 15.863 -0.802 -9.825 1.00 76.94 97 THR A CA 1
ATOM 760 C C . THR A 1 97 ? 16.320 -1.080 -8.404 1.00 76.94 97 THR A C 1
ATOM 762 O O . THR A 1 97 ? 16.643 -2.213 -8.071 1.00 76.94 97 THR A O 1
ATOM 765 N N . CYS A 1 98 ? 16.274 -0.079 -7.529 1.00 64.00 98 CYS A N 1
ATOM 766 C CA . CYS A 1 98 ? 16.552 -0.259 -6.100 1.00 64.00 98 CYS A CA 1
ATOM 767 C C . CYS A 1 98 ? 15.333 -0.807 -5.318 1.00 64.00 98 CYS A C 1
ATOM 769 O O . CYS A 1 98 ? 15.124 -0.439 -4.164 1.00 64.00 98 CYS A O 1
ATOM 771 N N . LEU A 1 99 ? 14.466 -1.599 -5.962 1.00 59.88 99 LEU A N 1
ATOM 772 C CA . LEU A 1 99 ? 13.253 -2.151 -5.336 1.00 59.88 99 LEU A CA 1
ATOM 773 C C . LEU A 1 99 ? 13.482 -3.527 -4.690 1.00 59.88 99 LEU A C 1
ATOM 775 O O . LEU A 1 99 ? 12.603 -3.966 -3.954 1.00 59.88 99 LEU A O 1
ATOM 779 N N . LEU A 1 100 ? 14.632 -4.169 -4.937 1.00 51.81 100 LEU A N 1
ATOM 780 C CA . LEU A 1 100 ? 15.075 -5.420 -4.314 1.00 51.81 100 LEU A CA 1
ATOM 781 C C . LEU A 1 100 ? 16.560 -5.339 -3.948 1.00 51.81 100 LEU A C 1
ATOM 783 O O . LEU A 1 100 ? 17.323 -4.758 -4.755 1.00 51.81 100 LEU A O 1
#

pLDDT: mean 77.05, std 18.03, range [34.31, 97.06]

Foldseek 3Di:
DDDDDDDDDDDDDDDPDPDDDDDDDDDDDDCPPDDDDDDQQVQEDEDDQPDVPCPVVVVVVSPGDYYHDDDPQVVAADPVQQWTFCPPVPPRDIDRDSPD

Radius of gyration: 35.06 Å; chains: 1; bounding box: 56×85×79 Å